Protein AF-A0A3L7RU02-F1 (afdb_monomer_lite)

Radius of gyration: 11.75 Å; chains: 1; bounding box: 31×26×26 Å

Structure (mmCIF, N/CA/C/O backbone):
data_AF-A0A3L7RU02-F1
#
_entry.id   AF-A0A3L7RU02-F1
#
loop_
_atom_site.group_PDB
_atom_site.id
_atom_site.type_symbol
_atom_site.label_atom_id
_atom_site.label_alt_id
_atom_site.label_comp_id
_atom_site.label_asym_id
_atom_site.label_entity_id
_atom_site.label_seq_id
_atom_site.pdbx_PDB_ins_code
_atom_site.Cartn_x
_atom_site.Cartn_y
_atom_site.Cartn_z
_atom_site.occupancy
_atom_site.B_iso_or_equiv
_atom_site.auth_seq_id
_atom_site.auth_comp_id
_atom_site.auth_asym_id
_atom_site.auth_atom_id
_atom_site.pdbx_PDB_model_num
ATOM 1 N N . MET A 1 1 ? 16.007 -1.732 -6.344 1.00 76.94 1 MET A N 1
ATOM 2 C CA . MET A 1 1 ? 15.887 -0.565 -5.413 1.00 76.94 1 MET A CA 1
ATOM 3 C C . MET A 1 1 ? 14.678 -0.853 -4.550 1.00 76.94 1 MET A C 1
ATOM 5 O O . MET A 1 1 ? 13.687 -1.146 -5.184 1.00 76.94 1 MET A O 1
ATOM 9 N N . PRO A 1 2 ? 14.700 -0.797 -3.202 1.00 88.50 2 PRO A N 1
ATOM 10 C CA . PRO A 1 2 ? 13.608 -1.363 -2.407 1.00 88.50 2 PRO A CA 1
ATOM 11 C C . PRO A 1 2 ? 12.253 -0.748 -2.754 1.00 88.50 2 PRO A C 1
ATOM 13 O O . PRO A 1 2 ? 12.157 0.452 -3.039 1.00 88.50 2 PRO A O 1
ATOM 16 N N . LEU A 1 3 ? 11.212 -1.572 -2.675 1.00 92.19 3 LEU A N 1
ATOM 17 C CA . LEU A 1 3 ? 9.840 -1.120 -2.798 1.00 92.19 3 LEU A CA 1
ATOM 18 C C . LEU A 1 3 ? 9.484 -0.344 -1.534 1.00 92.19 3 LEU A C 1
ATOM 20 O O . LEU A 1 3 ? 9.421 -0.904 -0.442 1.00 92.19 3 LEU A O 1
ATOM 24 N N . VAL A 1 4 ? 9.225 0.945 -1.681 1.00 94.06 4 VAL A N 1
ATOM 25 C CA . VAL A 1 4 ? 8.854 1.824 -0.579 1.00 94.06 4 VAL A CA 1
ATOM 26 C C . VAL A 1 4 ? 7.341 1.962 -0.530 1.00 94.06 4 VAL A C 1
ATOM 28 O O . VAL A 1 4 ? 6.713 2.363 -1.514 1.00 94.06 4 VAL A O 1
ATOM 31 N N . ILE A 1 5 ? 6.772 1.694 0.643 1.00 94.12 5 ILE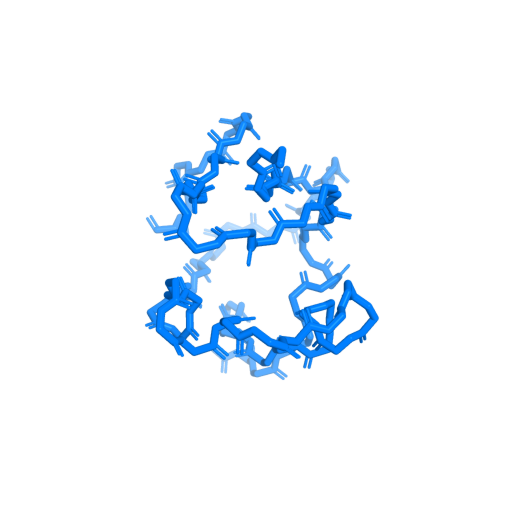 A N 1
ATOM 32 C CA . ILE A 1 5 ? 5.363 1.927 0.955 1.00 94.12 5 ILE A CA 1
ATOM 33 C C . ILE A 1 5 ? 5.289 3.063 1.974 1.00 94.12 5 ILE A C 1
ATOM 35 O O . ILE A 1 5 ? 5.900 2.996 3.042 1.00 94.12 5 ILE A O 1
ATOM 39 N N . LEU A 1 6 ? 4.539 4.111 1.638 1.00 94.06 6 LEU A N 1
ATOM 40 C CA . LEU A 1 6 ? 4.360 5.300 2.469 1.00 94.06 6 LEU A CA 1
ATOM 41 C C . LEU A 1 6 ? 2.862 5.549 2.706 1.00 94.06 6 LEU A C 1
ATOM 43 O O . LEU A 1 6 ? 2.124 5.628 1.725 1.00 94.06 6 LEU A O 1
ATOM 47 N N . PRO A 1 7 ? 2.371 5.693 3.948 1.00 92.06 7 PRO A N 1
ATOM 48 C CA . PRO A 1 7 ? 0.987 6.075 4.204 1.00 92.06 7 PRO A CA 1
ATOM 49 C C . PRO A 1 7 ? 0.679 7.429 3.559 1.00 92.06 7 PRO A C 1
ATOM 51 O O . PRO A 1 7 ? 1.496 8.348 3.597 1.00 92.06 7 PRO A O 1
ATOM 54 N N . ARG A 1 8 ? -0.502 7.566 2.958 1.00 89.75 8 ARG A N 1
ATOM 55 C CA . ARG A 1 8 ? -0.981 8.851 2.446 1.00 89.75 8 ARG A CA 1
ATOM 56 C C . ARG A 1 8 ? -1.373 9.755 3.609 1.00 89.75 8 ARG A C 1
ATOM 58 O O . ARG A 1 8 ? -2.076 9.335 4.530 1.00 89.75 8 ARG A O 1
ATOM 65 N N . ASP A 1 9 ? -0.986 11.022 3.507 1.00 76.44 9 ASP A N 1
ATOM 66 C CA . ASP A 1 9 ? -1.407 12.047 4.454 1.00 76.44 9 ASP A CA 1
ATOM 67 C C . ASP A 1 9 ? -2.935 12.149 4.503 1.00 76.44 9 ASP A C 1
ATOM 69 O O . ASP A 1 9 ? -3.623 12.176 3.479 1.00 76.44 9 ASP A O 1
ATOM 73 N N . GLY A 1 10 ? -3.478 12.233 5.717 1.00 64.94 10 GLY A N 1
ATOM 74 C CA . GLY A 1 10 ? -4.909 12.437 5.909 1.00 64.94 10 GLY A CA 1
ATOM 75 C C . GLY A 1 10 ? -5.766 11.192 5.691 1.00 64.94 10 GLY A C 1
ATOM 76 O O . GLY A 1 10 ? -6.925 11.341 5.307 1.00 64.94 10 GLY A O 1
ATOM 77 N N . LEU A 1 11 ? -5.257 9.988 5.982 1.00 67.69 11 LEU A N 1
ATOM 78 C CA . LEU A 1 11 ? -6.084 8.801 6.239 1.00 67.69 11 LEU A CA 1
ATOM 79 C C . LEU A 1 11 ? -7.090 9.088 7.373 1.00 67.69 11 LEU A C 1
ATOM 81 O O . LEU A 1 11 ? -6.834 8.835 8.552 1.00 67.69 11 LEU A O 1
ATOM 85 N N . ARG A 1 12 ? -8.244 9.667 7.014 1.00 61.59 12 ARG A N 1
ATOM 86 C CA . ARG A 1 12 ? -9.312 10.073 7.935 1.00 61.59 12 ARG A CA 1
ATOM 87 C C . ARG A 1 12 ? -10.060 8.836 8.422 1.00 61.59 12 ARG A C 1
ATOM 89 O O . ARG A 1 12 ? -11.055 8.435 7.837 1.00 61.59 12 ARG A O 1
ATOM 96 N N . GLY A 1 13 ? -9.572 8.233 9.493 1.00 62.72 13 GLY A N 1
ATOM 97 C CA . GLY A 1 13 ? -10.232 7.122 10.168 1.00 62.72 13 GLY A CA 1
ATOM 98 C C . GLY A 1 13 ? -9.469 6.746 11.429 1.00 62.72 13 GLY A C 1
ATOM 99 O O . GLY A 1 13 ? -8.308 7.114 11.573 1.00 62.72 13 GLY A O 1
ATOM 100 N N . THR A 1 14 ? -10.115 6.033 12.343 1.00 66.94 14 THR A N 1
ATOM 101 C CA . THR A 1 14 ? -9.463 5.400 13.503 1.00 66.94 14 THR A CA 1
ATOM 102 C C . THR A 1 14 ? -9.302 3.896 13.323 1.00 66.94 14 THR A C 1
ATOM 104 O O . THR A 1 14 ? -8.811 3.236 14.231 1.00 66.94 14 THR A O 1
ATOM 107 N N . GLY A 1 15 ? -9.766 3.326 12.209 1.00 75.75 15 GLY A N 1
ATOM 108 C CA . GLY A 1 15 ? -9.754 1.879 12.039 1.00 75.75 15 GLY A CA 1
ATOM 109 C C . GLY A 1 15 ? -8.428 1.336 11.501 1.00 75.75 15 GLY A C 1
ATOM 110 O O . GLY A 1 15 ? -7.476 2.084 11.238 1.00 75.75 15 GLY A O 1
ATOM 111 N N . SER A 1 16 ? -8.363 0.011 11.449 1.00 89.25 16 SER A N 1
ATOM 112 C CA . SER A 1 16 ? -7.171 -0.775 11.149 1.00 89.25 16 SER A CA 1
ATOM 113 C C . SER A 1 16 ? -7.020 -1.044 9.655 1.00 89.25 16 SER A C 1
ATOM 115 O O . SER A 1 16 ? -8.002 -1.116 8.910 1.00 89.25 16 SER A O 1
ATOM 117 N N . ILE A 1 17 ? -5.776 -1.240 9.234 1.00 91.25 17 ILE A N 1
ATOM 118 C CA . ILE A 1 17 ? -5.408 -1.590 7.868 1.00 91.25 17 ILE A CA 1
ATOM 119 C C . ILE A 1 17 ? -4.742 -2.966 7.888 1.00 91.25 17 ILE A C 1
ATOM 121 O O . ILE A 1 17 ? -3.709 -3.126 8.517 1.00 91.25 17 ILE A O 1
ATOM 125 N N . ASP A 1 18 ? -5.277 -3.946 7.165 1.00 92.69 18 ASP A N 1
ATOM 126 C CA . ASP A 1 18 ? -4.626 -5.250 7.013 1.00 92.69 18 ASP A CA 1
ATOM 127 C C . ASP A 1 18 ? -3.757 -5.285 5.745 1.00 92.69 18 ASP A C 1
ATOM 129 O O . ASP A 1 18 ? -4.263 -5.229 4.615 1.00 92.69 18 ASP A O 1
ATOM 133 N N . LEU A 1 19 ? -2.440 -5.406 5.945 1.00 92.69 19 LEU A N 1
ATOM 134 C CA . LEU A 1 19 ? -1.435 -5.590 4.893 1.00 92.69 19 LEU A CA 1
ATOM 135 C C . LEU A 1 19 ? -0.956 -7.046 4.750 1.00 92.69 19 LEU A C 1
ATOM 137 O O . LEU A 1 19 ? 0.013 -7.288 4.036 1.00 92.69 19 LEU A O 1
ATOM 141 N N . SER A 1 20 ? -1.625 -8.032 5.357 1.00 90.56 20 SER A N 1
ATOM 142 C CA . SER A 1 20 ? -1.265 -9.462 5.290 1.00 90.56 20 SER A CA 1
ATOM 143 C C . SER A 1 20 ? -1.077 -9.991 3.862 1.00 90.56 20 SER A C 1
ATOM 145 O O . SER A 1 20 ? -0.330 -10.939 3.621 1.00 90.56 20 SER A O 1
ATOM 147 N N . GLY A 1 21 ? -1.737 -9.359 2.890 1.00 88.69 21 GLY A N 1
ATOM 148 C CA . GLY A 1 21 ? -1.626 -9.675 1.474 1.00 88.69 21 GLY A CA 1
ATOM 149 C C . GLY A 1 21 ? -0.446 -9.040 0.735 1.00 88.69 21 GLY A C 1
ATOM 150 O O . GLY A 1 21 ? -0.318 -9.316 -0.455 1.00 88.69 21 GLY A O 1
ATOM 151 N N . ILE A 1 22 ? 0.362 -8.197 1.378 1.00 92.31 22 ILE A N 1
ATOM 152 C CA . ILE A 1 22 ? 1.454 -7.419 0.780 1.00 92.31 22 ILE A CA 1
ATOM 153 C C . ILE A 1 22 ? 2.787 -8.022 1.239 1.00 92.31 22 ILE A C 1
ATOM 155 O O . ILE A 1 22 ? 3.393 -7.581 2.210 1.00 92.31 22 ILE A O 1
ATOM 159 N N . THR A 1 23 ? 3.226 -9.074 0.550 1.00 91.19 23 THR A N 1
ATOM 160 C CA . THR A 1 23 ? 4.468 -9.803 0.851 1.00 91.19 23 THR A CA 1
ATOM 161 C C . THR A 1 23 ? 5.398 -9.813 -0.361 1.00 91.19 23 THR A C 1
ATOM 163 O O . THR A 1 23 ? 4.894 -9.799 -1.487 1.00 91.19 23 THR A O 1
ATOM 166 N N . PRO A 1 24 ? 6.731 -9.888 -0.173 1.00 88.75 24 PRO A N 1
ATOM 167 C CA . PRO A 1 24 ? 7.684 -9.944 -1.284 1.00 88.75 24 PRO A CA 1
ATOM 168 C C . PRO A 1 24 ? 7.314 -10.999 -2.334 1.00 88.75 24 PRO A C 1
ATOM 170 O O . PRO A 1 24 ? 7.170 -10.660 -3.502 1.00 88.75 24 PRO A O 1
ATOM 173 N N . ASP A 1 25 ? 7.005 -12.229 -1.910 1.00 88.94 25 ASP A N 1
ATOM 174 C CA . ASP A 1 25 ? 6.637 -13.337 -2.807 1.00 88.94 25 ASP A CA 1
ATOM 175 C C . ASP A 1 25 ? 5.432 -13.029 -3.704 1.00 88.94 25 ASP A C 1
ATOM 177 O O . ASP A 1 25 ? 5.339 -13.508 -4.832 1.00 88.94 25 ASP A O 1
ATOM 181 N N . ARG A 1 26 ? 4.474 -12.242 -3.203 1.00 89.44 26 ARG A N 1
ATOM 182 C CA . ARG A 1 26 ? 3.256 -11.904 -3.946 1.00 89.44 26 ARG A CA 1
ATOM 183 C C . ARG A 1 26 ? 3.439 -10.695 -4.855 1.00 89.44 26 ARG A C 1
ATOM 185 O O . ARG A 1 26 ? 2.684 -10.537 -5.811 1.00 89.44 26 ARG A O 1
ATOM 192 N N . LEU A 1 27 ? 4.385 -9.825 -4.518 1.00 90.19 27 LEU A N 1
ATOM 193 C CA . LEU A 1 27 ? 4.716 -8.634 -5.292 1.00 90.19 27 LEU A CA 1
ATOM 194 C C . LEU A 1 27 ? 5.804 -8.908 -6.337 1.00 90.19 27 LEU A C 1
ATOM 196 O O . LEU A 1 27 ? 5.915 -8.145 -7.292 1.00 90.19 27 LEU A O 1
ATOM 200 N N . ALA A 1 28 ? 6.568 -9.990 -6.180 1.00 88.12 28 ALA A N 1
ATOM 201 C CA . ALA A 1 28 ? 7.625 -10.391 -7.094 1.00 88.12 28 ALA A CA 1
ATOM 202 C C . ALA A 1 28 ? 7.113 -10.471 -8.543 1.00 88.12 28 ALA A C 1
ATOM 204 O O . ALA A 1 28 ? 6.101 -11.112 -8.842 1.00 88.12 28 ALA A O 1
ATOM 205 N N . GLY A 1 29 ? 7.807 -9.782 -9.451 1.00 87.19 29 GLY A N 1
ATOM 206 C CA . GLY A 1 29 ? 7.452 -9.715 -10.871 1.00 87.19 29 GLY A CA 1
ATOM 207 C C . GLY A 1 29 ? 6.234 -8.843 -11.208 1.00 87.19 29 GLY A C 1
ATOM 208 O O . GLY A 1 29 ? 5.869 -8.747 -12.383 1.00 87.19 29 GLY A O 1
ATOM 209 N N . LEU A 1 30 ? 5.597 -8.191 -10.228 1.00 90.62 30 LEU A N 1
ATOM 210 C CA . LEU A 1 30 ? 4.544 -7.208 -10.475 1.00 90.62 30 LEU A CA 1
ATOM 211 C C . LEU A 1 30 ? 5.144 -5.817 -10.682 1.00 90.62 30 LEU A C 1
ATOM 213 O O . LEU A 1 30 ? 5.897 -5.319 -9.856 1.00 90.62 30 LEU A O 1
ATOM 217 N N . GLY A 1 31 ? 4.721 -5.131 -11.743 1.00 91.44 31 GLY A N 1
ATOM 218 C CA . GLY A 1 31 ? 5.017 -3.706 -11.886 1.00 91.44 31 GLY A CA 1
ATOM 219 C C . GLY A 1 31 ? 4.244 -2.855 -10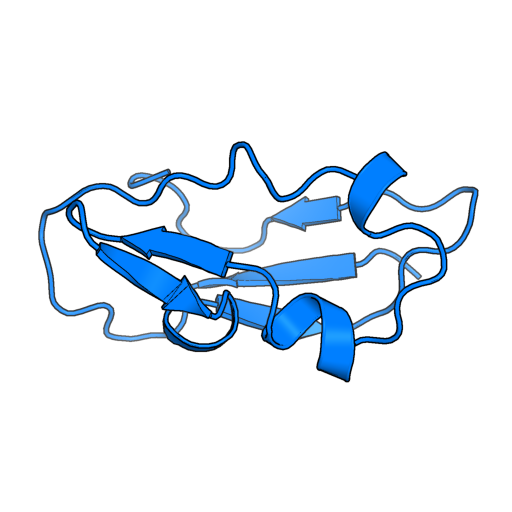.871 1.00 91.44 31 GLY A C 1
ATOM 220 O O . GLY A 1 31 ? 3.157 -3.236 -10.429 1.00 91.44 31 GLY A O 1
ATOM 221 N N . ILE A 1 32 ? 4.743 -1.651 -10.577 1.00 91.88 32 ILE A N 1
ATOM 222 C CA . ILE A 1 32 ? 4.155 -0.701 -9.606 1.00 91.88 32 ILE A CA 1
ATOM 223 C C . ILE A 1 32 ? 2.638 -0.543 -9.777 1.00 91.88 32 ILE A C 1
ATOM 225 O O . ILE A 1 32 ? 1.892 -0.640 -8.809 1.00 91.88 32 ILE A O 1
ATOM 229 N N . ALA A 1 33 ? 2.149 -0.379 -11.009 1.00 93.06 33 ALA A N 1
ATOM 230 C CA . ALA A 1 33 ? 0.720 -0.194 -11.268 1.00 93.06 33 ALA A CA 1
ATOM 231 C C . ALA A 1 33 ? -0.141 -1.419 -10.890 1.00 93.06 33 ALA A C 1
ATOM 233 O O . ALA A 1 33 ? -1.348 -1.291 -10.671 1.00 93.06 33 ALA A O 1
ATOM 234 N N . ALA A 1 34 ? 0.436 -2.622 -10.868 1.00 94.00 34 ALA A N 1
ATOM 235 C CA . ALA A 1 34 ? -0.231 -3.817 -10.358 1.00 94.00 34 ALA A CA 1
ATOM 236 C C . ALA A 1 34 ? -0.177 -3.852 -8.824 1.00 94.00 34 ALA A C 1
ATOM 238 O O . ALA A 1 34 ? -1.206 -4.103 -8.198 1.00 94.00 34 ALA A O 1
ATOM 239 N N . ILE A 1 35 ? 0.969 -3.503 -8.229 1.00 94.06 35 ILE A N 1
ATOM 240 C CA . ILE A 1 35 ? 1.150 -3.394 -6.772 1.00 94.06 35 ILE A CA 1
ATOM 241 C C . ILE A 1 35 ? 0.166 -2.379 -6.168 1.00 94.06 35 ILE A C 1
ATOM 243 O O . ILE A 1 35 ? -0.519 -2.673 -5.195 1.00 94.06 35 ILE A O 1
ATOM 247 N N . GLU A 1 36 ? -0.005 -1.215 -6.791 1.00 95.12 36 GLU A N 1
ATOM 248 C CA . GLU A 1 36 ? -0.967 -0.182 -6.384 1.00 95.12 36 GLU A CA 1
ATOM 249 C C . GLU A 1 36 ? -2.424 -0.673 -6.353 1.00 95.12 36 GLU A C 1
ATOM 251 O O . GLU A 1 36 ? -3.242 -0.189 -5.565 1.00 95.12 36 GLU A O 1
ATOM 256 N N . ARG A 1 37 ? -2.758 -1.647 -7.207 1.00 95.94 37 ARG A N 1
ATOM 257 C CA . ARG A 1 37 ? -4.091 -2.256 -7.292 1.00 95.94 37 ARG A CA 1
ATOM 258 C C . ARG A 1 37 ? -4.257 -3.460 -6.372 1.00 95.94 37 ARG A C 1
ATOM 260 O O . ARG A 1 37 ? -5.361 -4.005 -6.306 1.00 95.94 37 ARG A O 1
ATOM 267 N N . MET A 1 38 ? -3.201 -3.869 -5.668 1.00 95.38 38 MET A N 1
ATOM 268 C CA . MET A 1 38 ? -3.274 -4.990 -4.743 1.00 95.38 38 MET A CA 1
ATOM 269 C C . MET A 1 38 ? -4.323 -4.707 -3.678 1.00 95.38 38 MET A C 1
ATOM 271 O O . MET A 1 38 ? -4.327 -3.627 -3.089 1.00 95.38 38 MET A O 1
ATOM 275 N N . PRO A 1 39 ? -5.247 -5.641 -3.441 1.00 94.88 39 PRO A N 1
ATOM 276 C CA . PRO A 1 39 ? -6.299 -5.395 -2.487 1.00 94.88 39 PRO A CA 1
ATOM 277 C C . PRO A 1 39 ? -5.788 -5.568 -1.055 1.00 94.88 39 PRO A C 1
ATOM 279 O O . PRO A 1 39 ? -5.232 -6.614 -0.720 1.00 94.88 39 PRO A O 1
ATOM 282 N N . VAL A 1 40 ? -6.076 -4.577 -0.223 1.00 93.88 40 VAL A N 1
ATOM 283 C CA . VAL A 1 40 ? -5.854 -4.550 1.227 1.00 93.88 40 VAL A CA 1
ATOM 284 C C . VAL A 1 40 ? -7.185 -4.348 1.939 1.00 93.88 40 VAL A C 1
ATOM 286 O O . VAL A 1 40 ? -8.158 -3.898 1.324 1.00 93.88 40 VAL A O 1
ATOM 289 N N . GLU A 1 41 ? -7.256 -4.688 3.220 1.00 94.12 41 GLU A N 1
ATOM 290 C CA . GLU A 1 41 ? -8.427 -4.361 4.031 1.00 94.12 41 GLU A CA 1
ATOM 291 C C . GLU A 1 41 ? -8.189 -3.042 4.761 1.00 94.12 41 GLU A C 1
ATOM 293 O O . GLU A 1 41 ? -7.152 -2.852 5.382 1.00 94.12 41 GLU A O 1
ATOM 298 N N . ILE A 1 42 ? -9.137 -2.114 4.676 1.00 90.69 42 ILE A N 1
ATOM 299 C CA . ILE A 1 42 ? -9.119 -0.854 5.421 1.00 90.69 42 ILE A CA 1
ATOM 300 C C . ILE A 1 42 ? -10.486 -0.723 6.069 1.00 90.69 42 ILE A C 1
ATOM 302 O O . ILE A 1 42 ? -11.497 -0.664 5.361 1.00 90.69 42 ILE A O 1
ATOM 306 N N . ASP A 1 43 ? -10.522 -0.699 7.398 1.00 88.94 43 ASP A N 1
ATOM 307 C CA . ASP A 1 43 ? -11.752 -0.582 8.185 1.00 88.94 43 ASP A CA 1
ATOM 308 C C . ASP A 1 43 ? -12.803 -1.649 7.793 1.00 88.94 43 ASP A C 1
ATOM 310 O O . ASP A 1 43 ? -13.990 -1.355 7.624 1.00 88.94 43 ASP A O 1
ATOM 314 N N . GLY A 1 44 ? -12.360 -2.896 7.573 1.00 88.94 44 GLY A N 1
ATOM 315 C CA . GLY A 1 44 ? -13.223 -4.015 7.169 1.00 88.94 44 GLY A CA 1
ATOM 316 C C . GLY A 1 44 ? -13.659 -4.002 5.699 1.00 88.94 44 GLY A C 1
ATOM 317 O O . GLY A 1 44 ? -14.532 -4.775 5.300 1.00 88.94 44 GLY A O 1
ATOM 318 N N . ARG A 1 45 ? -13.107 -3.103 4.872 1.00 91.31 45 ARG A N 1
ATOM 319 C CA . ARG A 1 45 ? -13.440 -2.986 3.445 1.00 91.31 45 ARG A CA 1
ATOM 320 C C . ARG A 1 45 ? -12.231 -3.255 2.570 1.00 91.31 45 ARG A C 1
ATOM 322 O O . ARG A 1 45 ? -11.185 -2.630 2.728 1.00 91.31 45 ARG A O 1
ATOM 329 N N . ARG A 1 46 ? -12.415 -4.118 1.571 1.00 93.44 46 ARG A N 1
ATOM 330 C CA . ARG A 1 46 ? -11.388 -4.418 0.572 1.00 93.44 46 ARG A CA 1
ATOM 331 C C . ARG A 1 46 ? -11.231 -3.250 -0.399 1.00 93.44 46 ARG A C 1
ATOM 333 O O . ARG A 1 46 ? -12.166 -2.924 -1.129 1.00 93.44 46 ARG A O 1
ATOM 340 N N . GLN A 1 47 ? -10.056 -2.637 -0.410 1.00 93.62 47 GLN A N 1
ATOM 341 C CA . GLN A 1 47 ? -9.725 -1.475 -1.234 1.00 93.62 47 GLN A CA 1
ATOM 342 C C . GLN A 1 47 ? -8.331 -1.641 -1.861 1.00 93.62 47 GLN A C 1
ATOM 344 O O . GLN A 1 47 ? -7.533 -2.432 -1.362 1.00 93.62 47 GLN A O 1
ATOM 349 N N . PRO A 1 48 ? -8.008 -0.939 -2.961 1.00 94.81 48 PRO A N 1
ATOM 350 C CA . PRO A 1 48 ? -6.660 -0.956 -3.529 1.00 94.81 48 PRO A CA 1
ATOM 351 C C . PRO A 1 48 ? -5.625 -0.396 -2.548 1.00 94.81 48 PRO A C 1
ATOM 353 O O . PRO A 1 48 ? -5.919 0.573 -1.848 1.00 94.81 48 PRO A O 1
ATOM 356 N N . LEU A 1 49 ? -4.400 -0.918 -2.557 1.00 94.25 49 LEU A N 1
ATOM 357 C CA . LEU A 1 49 ? -3.282 -0.425 -1.746 1.00 94.25 49 LE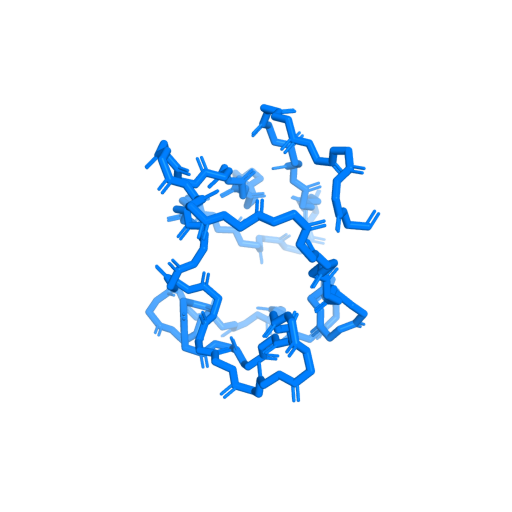U A CA 1
ATOM 358 C C . LEU A 1 49 ? -3.069 1.084 -1.940 1.00 94.25 49 LEU A C 1
ATOM 360 O O . LEU A 1 49 ? -2.895 1.823 -0.971 1.00 94.25 49 LEU A O 1
ATOM 364 N N . ALA A 1 50 ? -3.205 1.561 -3.181 1.00 94.38 50 ALA A N 1
ATOM 365 C CA . ALA A 1 50 ? -3.079 2.973 -3.529 1.00 94.38 50 ALA A CA 1
ATOM 366 C C . ALA A 1 50 ? -4.113 3.900 -2.862 1.00 94.38 50 ALA A C 1
ATOM 368 O O . ALA A 1 50 ? -3.931 5.118 -2.885 1.00 94.38 50 ALA A O 1
ATOM 369 N N . SER A 1 51 ? -5.190 3.360 -2.279 1.00 92.00 51 SER A N 1
ATOM 370 C CA . SER A 1 51 ? -6.181 4.154 -1.537 1.00 92.00 51 SER A CA 1
ATOM 371 C C . SER A 1 51 ? -5.634 4.695 -0.215 1.00 92.00 51 SER A C 1
ATOM 373 O O . SER A 1 51 ? -6.024 5.785 0.199 1.00 92.00 51 SER A O 1
ATOM 375 N N . ALA A 1 52 ? -4.701 3.971 0.410 1.00 91.56 52 ALA A N 1
ATOM 376 C CA . ALA A 1 52 ? -4.112 4.333 1.695 1.00 91.56 52 ALA A CA 1
ATOM 377 C C . ALA A 1 52 ? -2.614 4.608 1.631 1.00 91.56 52 ALA A C 1
ATOM 379 O O . ALA A 1 52 ? -2.106 5.330 2.484 1.00 91.56 52 ALA A O 1
ATOM 380 N N . PHE A 1 53 ? -1.912 4.091 0.625 1.00 93.94 53 PHE A N 1
ATOM 381 C CA . PHE A 1 53 ? -0.464 4.212 0.529 1.00 93.94 53 PHE A CA 1
ATOM 382 C C . PHE A 1 53 ? -0.028 4.772 -0.823 1.00 93.94 53 PHE A C 1
ATOM 384 O O . PHE A 1 53 ? -0.719 4.664 -1.838 1.00 93.94 53 PHE A O 1
ATOM 391 N N . VAL A 1 54 ? 1.137 5.403 -0.821 1.00 94.50 54 VAL A N 1
ATOM 392 C CA . VAL A 1 54 ? 1.947 5.684 -1.998 1.00 94.50 54 VAL A CA 1
ATOM 393 C C . VAL A 1 54 ? 2.973 4.566 -2.105 1.00 94.50 54 VAL A C 1
ATOM 395 O O . VAL A 1 54 ? 3.632 4.230 -1.120 1.00 94.50 54 VAL A O 1
ATOM 398 N N . VAL A 1 55 ? 3.093 3.993 -3.297 1.00 94.06 55 VAL A N 1
ATOM 399 C CA . VAL A 1 55 ? 4.060 2.941 -3.603 1.00 94.06 55 VAL A CA 1
ATOM 400 C C . VAL A 1 55 ? 5.077 3.507 -4.580 1.00 94.06 55 VAL A C 1
ATOM 402 O O . VAL A 1 55 ? 4.712 4.156 -5.558 1.00 94.06 55 VAL A O 1
ATOM 405 N N . SER A 1 56 ? 6.358 3.286 -4.316 1.00 92.75 56 SER A N 1
ATOM 406 C CA . SER A 1 56 ? 7.435 3.685 -5.224 1.00 92.75 56 SER A CA 1
ATOM 407 C C . SER A 1 56 ? 8.593 2.701 -5.161 1.00 92.75 56 SER A C 1
ATOM 409 O O . SER A 1 56 ? 8.706 1.934 -4.212 1.00 92.75 56 SER A O 1
ATOM 411 N N . GLY A 1 57 ? 9.459 2.733 -6.169 1.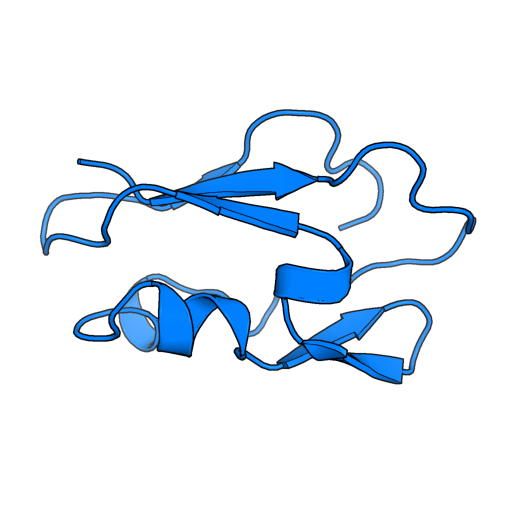00 90.06 57 GLY A N 1
ATOM 412 C CA . GLY A 1 57 ? 10.524 1.747 -6.313 1.00 90.06 57 GLY A CA 1
ATOM 413 C C . GLY A 1 57 ? 10.050 0.451 -6.944 1.00 90.06 57 GLY A C 1
ATOM 414 O O . GLY A 1 57 ? 8.998 0.422 -7.575 1.00 90.06 57 GLY A O 1
ATOM 415 N N . ASP A 1 58 ? 10.868 -0.582 -6.829 1.00 84.44 58 ASP A N 1
ATOM 416 C CA . ASP A 1 58 ? 10.630 -1.870 -7.468 1.00 84.44 58 ASP A CA 1
ATOM 417 C C . ASP A 1 58 ? 10.959 -2.987 -6.476 1.00 84.44 58 ASP A C 1
ATOM 419 O O . ASP A 1 58 ? 11.549 -2.748 -5.424 1.00 84.44 58 ASP A O 1
ATOM 423 N N . LEU A 1 59 ? 10.504 -4.194 -6.761 1.00 81.94 59 LEU A N 1
ATOM 424 C CA . LEU A 1 59 ? 10.796 -5.357 -5.944 1.00 81.94 59 LEU A CA 1
ATOM 425 C C . LEU A 1 59 ? 11.682 -6.293 -6.766 1.00 81.94 59 LEU A C 1
ATOM 427 O O . LEU A 1 59 ? 11.226 -7.273 -7.348 1.00 81.94 59 LEU A O 1
ATOM 431 N N . ASP A 1 60 ? 12.958 -5.918 -6.856 1.00 79.25 60 ASP A N 1
ATOM 432 C CA . ASP A 1 60 ? 14.044 -6.729 -7.400 1.00 79.25 60 ASP A CA 1
ATOM 433 C C . ASP A 1 60 ? 14.298 -7.929 -6.462 1.00 79.25 60 ASP A C 1
ATOM 435 O O . ASP A 1 60 ? 14.113 -7.793 -5.250 1.00 79.25 60 ASP A O 1
ATOM 439 N N . ASP A 1 61 ? 14.798 -9.052 -6.992 1.00 66.75 61 ASP A N 1
ATOM 440 C CA . ASP A 1 61 ? 14.975 -10.332 -6.271 1.00 66.75 61 ASP A CA 1
ATOM 441 C C . ASP A 1 61 ? 15.740 -10.232 -4.930 1.00 66.75 61 ASP A C 1
ATOM 443 O O . ASP A 1 61 ? 15.493 -11.018 -4.019 1.00 66.75 61 ASP A O 1
ATOM 447 N N . ASP A 1 62 ? 16.629 -9.243 -4.784 1.00 71.62 62 ASP A N 1
ATOM 448 C CA . ASP A 1 62 ? 17.438 -9.003 -3.575 1.00 71.62 62 ASP A CA 1
ATOM 449 C C . ASP A 1 62 ? 16.940 -7.824 -2.714 1.00 71.62 62 ASP A C 1
ATOM 451 O O . ASP A 1 62 ? 17.601 -7.408 -1.757 1.00 71.62 62 ASP A O 1
ATOM 455 N N . SER A 1 63 ? 15.791 -7.232 -3.048 1.00 77.56 63 SER A N 1
ATOM 456 C CA . SER A 1 63 ? 15.284 -6.028 -2.389 1.00 77.56 63 SER A CA 1
ATOM 457 C C . SER A 1 63 ? 14.006 -6.282 -1.588 1.00 77.56 63 SER A C 1
ATOM 459 O O . SER A 1 63 ? 13.079 -6.959 -2.021 1.00 77.56 63 SER A O 1
ATOM 461 N N . GLY A 1 64 ? 13.974 -5.747 -0.366 1.00 88.50 64 GLY A N 1
ATOM 462 C CA . GLY A 1 64 ? 12.838 -5.879 0.542 1.00 88.50 64 GLY A CA 1
ATOM 463 C C . GLY A 1 64 ? 11.786 -4.784 0.362 1.00 88.50 64 GLY A C 1
ATOM 464 O O . GLY A 1 64 ? 11.979 -3.809 -0.367 1.00 88.50 64 GLY A O 1
ATOM 465 N N . ILE A 1 65 ? 10.686 -4.932 1.101 1.00 91.81 65 ILE A N 1
ATOM 466 C CA . ILE A 1 65 ? 9.679 -3.883 1.273 1.00 91.81 65 ILE A CA 1
ATOM 467 C C . ILE A 1 65 ? 10.134 -2.964 2.406 1.00 91.81 65 ILE A C 1
ATOM 469 O O . ILE A 1 65 ? 10.405 -3.422 3.516 1.00 91.81 65 ILE A O 1
ATOM 473 N N . GLU A 1 66 ? 10.187 -1.667 2.138 1.00 93.31 66 GLU A N 1
ATOM 474 C CA . GLU A 1 66 ? 10.502 -0.647 3.125 1.00 93.31 66 GLU A CA 1
ATOM 475 C C . GLU A 1 66 ? 9.248 0.166 3.470 1.00 93.31 66 GLU A C 1
ATOM 477 O O . GLU A 1 66 ? 8.730 0.940 2.663 1.00 93.31 66 GLU A O 1
ATOM 482 N N . CYS A 1 67 ? 8.763 0.005 4.698 1.00 92.62 67 CYS A N 1
ATOM 483 C CA . CYS A 1 67 ? 7.650 0.781 5.234 1.00 92.62 67 CYS A CA 1
ATOM 484 C C . CYS A 1 67 ? 8.180 2.087 5.839 1.00 92.62 67 CYS A C 1
ATOM 486 O O . CYS A 1 67 ? 8.879 2.064 6.853 1.00 92.62 67 CYS A O 1
ATOM 488 N N . ARG A 1 68 ? 7.856 3.233 5.231 1.00 92.88 68 ARG A N 1
ATOM 489 C CA . ARG A 1 68 ? 8.292 4.560 5.701 1.00 92.88 68 ARG A CA 1
ATOM 490 C C . ARG A 1 68 ? 7.110 5.399 6.183 1.00 92.88 68 ARG A C 1
ATOM 492 O O . ARG A 1 68 ? 6.126 5.538 5.470 1.00 92.88 68 ARG A O 1
ATOM 499 N N . GLY A 1 69 ? 7.225 6.013 7.359 1.00 88.50 69 GLY A N 1
ATOM 500 C CA . GLY A 1 69 ? 6.168 6.842 7.954 1.00 88.50 69 GLY A CA 1
ATOM 501 C C . GLY A 1 69 ? 5.442 6.145 9.105 1.00 88.50 69 GLY A C 1
ATOM 502 O O . GL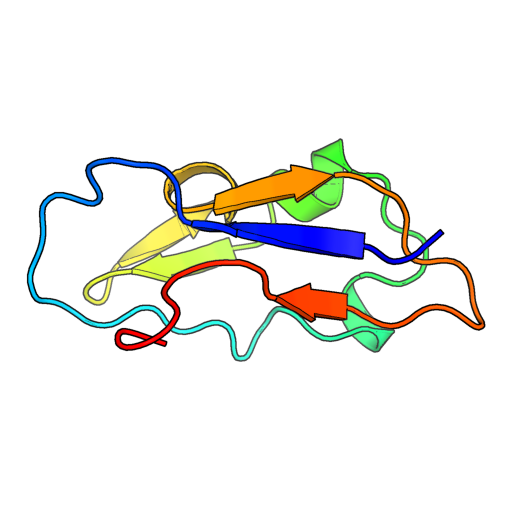Y A 1 69 ? 6.020 5.294 9.778 1.00 88.50 69 GLY A O 1
ATOM 503 N N . ASP A 1 70 ? 4.190 6.533 9.353 1.00 87.00 70 ASP A N 1
ATOM 504 C CA . ASP A 1 70 ? 3.393 6.028 10.476 1.00 87.00 70 ASP A CA 1
ATOM 505 C C . ASP A 1 70 ? 2.537 4.814 10.082 1.00 87.00 70 ASP A C 1
ATOM 507 O O . ASP A 1 70 ? 1.523 4.934 9.394 1.00 87.00 70 ASP A O 1
ATOM 511 N N . PHE A 1 71 ? 2.949 3.640 10.558 1.00 89.25 71 PHE A N 1
ATOM 512 C CA . PHE A 1 71 ? 2.254 2.364 10.379 1.00 89.25 71 PHE A CA 1
A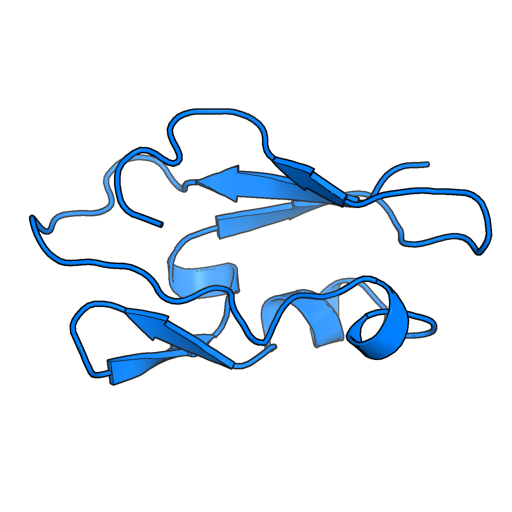TOM 513 C C . PHE A 1 71 ? 1.558 1.886 11.661 1.00 89.25 71 PHE A C 1
ATOM 515 O O . PHE A 1 71 ? 1.207 0.718 11.760 1.00 89.25 71 PHE A O 1
ATOM 522 N N . SER A 1 72 ? 1.310 2.760 12.642 1.00 86.56 72 SER A N 1
ATOM 523 C CA . SER A 1 72 ? 0.667 2.403 13.923 1.00 86.56 72 SER A CA 1
ATOM 524 C C . SER A 1 72 ? -0.738 1.786 13.806 1.00 86.56 72 SER A C 1
ATOM 526 O O . SER A 1 72 ? -1.299 1.339 14.805 1.00 86.56 72 SER A O 1
ATOM 528 N N . ARG A 1 73 ? -1.316 1.780 12.601 1.00 83.69 73 ARG A N 1
ATOM 529 C CA . ARG A 1 73 ? -2.664 1.286 12.282 1.00 83.69 73 ARG A CA 1
ATOM 530 C C . ARG A 1 73 ? -2.671 -0.016 11.476 1.00 83.69 73 ARG A C 1
ATOM 532 O O . ARG A 1 73 ? -3.761 -0.461 11.113 1.00 83.69 73 ARG A O 1
ATOM 539 N N . VAL A 1 74 ? -1.495 -0.559 11.158 1.00 84.12 74 VAL A N 1
ATOM 540 C CA . VAL A 1 74 ? -1.314 -1.828 10.437 1.00 84.12 74 VAL A CA 1
ATOM 541 C C . VAL A 1 74 ? -1.080 -2.965 11.419 1.00 84.12 74 VAL A C 1
ATOM 543 O O . VAL A 1 74 ? -0.273 -2.761 12.352 1.00 84.12 74 VAL A O 1
#

Foldseek 3Di:
DAKEKEFDPPPPDPAAKAPVQPALVNQPPPDPVVQQQRWIATRNDTGGSVVTIDIDDGSDPPHYYHYDDDNVRD

Sequence (74 aa):
MPLVILPRDGLRGTGSIDLSGITPDRLAGLGIAAIERMPVEIDGRRQPLASAFVVSGDLDDDSGIECRGDFSRV

Secondary structure (DSSP, 8-state):
--EEEEEPTT---SS-EE-TT--HHHHTT--HHHHTT-EEEETTEEEEGGGTEEEES---TT--EEE-S--TT-

pLDDT: mean 87.87, std 8.43, range [61.59, 95.94]